Protein AF-W4IM35-F1 (afdb_monomer_lite)

Organism: NCBI:txid1036726

Secondary structure (DSSP, 8-state):
----HHHHHHHHGGGS-EEEEEE-SS-TT-EEEEESSHHHHHHHHHHHTT-EETTEE------S-SS-PPPGGGTTTT-TTEEE--TTTSHHHHHHHHHHHHHS-HHHH---S-S--------TT---TT--

InterPro domains:
  IPR012677 Nucleotide-binding alpha-beta plait domain superfamily [G3DSA:3.30.70.330] (2-88)
  IPR035979 RNA-binding domain superfamily [SSF54928] (7-81)

Foldseek 3Di:
DQDFPVVVCVLLPLLHAWFKKAQDPVHNVDIDTDHPDVNSLVSCQVQQDQPQDPNGGDHRDDDPDNDDDDPPVCVVPVPRGMDGDDCPPVVPVRVVSVVVVVVDPCVVPVDRPDPDDDDDPDDPPDDDPPPD

Sequence (132 aa):
MKIFVRKLFNLFSIYGFVTRIKILREKPDAALIQYSNYIFSSLAQEYLQRARISNQSIEVNFSKIHDIRVSQRQQNNESHNTKIFRKSVDSELYQLMEKKFKLVDFEKMNPSKTPVLICYNIPKEYTDVNKV

pLDDT: mean 77.12, std 15.04, range [43.66, 96.06]

Radius of gyration: 16.62 Å; chains: 1; bounding box: 34×34×54 Å

Structure (mmCIF, N/CA/C/O backbone):
data_AF-W4IM35-F1
#
_entry.id   AF-W4IM35-F1
#
loop_
_atom_site.group_PDB
_atom_site.id
_atom_site.type_symbol
_atom_site.label_atom_id
_atom_site.label_alt_id
_atom_site.label_comp_id
_atom_site.label_asym_id
_atom_site.label_entity_id
_atom_site.label_seq_id
_atom_site.pdbx_PDB_ins_code
_atom_site.Cartn_x
_atom_site.Cartn_y
_atom_site.Cartn_z
_atom_site.occupancy
_atom_site.B_iso_or_equiv
_atom_site.auth_seq_id
_atom_site.auth_comp_id
_atom_site.auth_asym_id
_atom_site.auth_atom_id
_atom_site.pdbx_PDB_model_num
ATOM 1 N N . MET A 1 1 ? -17.133 -2.585 1.587 1.00 63.34 1 MET A N 1
ATOM 2 C CA . MET A 1 1 ? -16.200 -3.601 1.044 1.00 63.34 1 MET A CA 1
ATOM 3 C C . MET A 1 1 ? -15.544 -4.350 2.200 1.00 63.34 1 MET A C 1
ATOM 5 O O . MET A 1 1 ? -15.132 -3.696 3.146 1.00 63.34 1 MET A O 1
ATOM 9 N N . LYS A 1 2 ? -15.423 -5.686 2.160 1.00 74.25 2 LYS A N 1
ATOM 10 C CA . LYS A 1 2 ? -14.666 -6.418 3.195 1.00 74.25 2 LYS A CA 1
ATOM 11 C C . LYS A 1 2 ? -13.165 -6.270 2.928 1.00 74.25 2 LYS A C 1
ATOM 13 O O . LYS A 1 2 ? -12.675 -6.765 1.907 1.00 74.25 2 LYS A O 1
ATOM 18 N N . ILE A 1 3 ? -12.459 -5.557 3.806 1.00 82.88 3 ILE A N 1
ATOM 19 C CA . ILE A 1 3 ? -11.011 -5.360 3.698 1.00 82.88 3 ILE A CA 1
ATOM 20 C C . ILE A 1 3 ? -10.267 -6.571 4.261 1.00 82.88 3 ILE A C 1
ATOM 22 O O . ILE A 1 3 ? -10.658 -7.161 5.265 1.00 82.88 3 ILE A O 1
ATOM 26 N N . PHE A 1 4 ? -9.189 -6.957 3.586 1.00 88.06 4 PHE A N 1
ATOM 27 C CA . PHE A 1 4 ? -8.310 -8.040 4.008 1.00 88.06 4 PHE A CA 1
ATOM 28 C C . PHE A 1 4 ? -6.869 -7.586 3.851 1.00 88.06 4 PHE A C 1
ATOM 30 O O . PHE A 1 4 ? -6.532 -6.946 2.854 1.00 88.06 4 PHE A O 1
ATOM 37 N N . VAL A 1 5 ? -6.007 -8.003 4.778 1.00 89.38 5 VAL A N 1
ATOM 38 C CA . VAL A 1 5 ? -4.573 -7.683 4.761 1.00 89.38 5 VAL A CA 1
ATOM 39 C C . VAL A 1 5 ? -3.932 -7.977 3.402 1.00 89.38 5 VAL A C 1
ATOM 41 O O . VAL A 1 5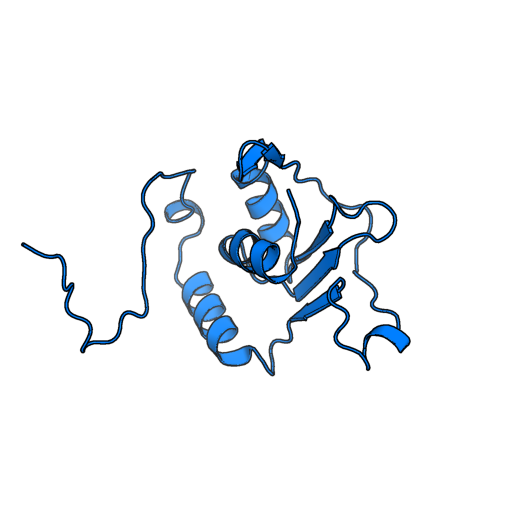 ? -3.202 -7.139 2.893 1.00 89.38 5 VAL A O 1
ATOM 44 N N . ARG A 1 6 ? -4.242 -9.120 2.772 1.00 86.81 6 ARG A N 1
ATOM 45 C CA . ARG A 1 6 ? -3.705 -9.478 1.444 1.00 86.81 6 ARG A CA 1
ATOM 46 C C . ARG A 1 6 ? -4.112 -8.497 0.340 1.00 86.81 6 ARG A C 1
ATOM 48 O O . ARG A 1 6 ? -3.280 -8.124 -0.473 1.00 86.81 6 ARG A O 1
ATOM 55 N N . LYS A 1 7 ? -5.375 -8.052 0.325 1.00 89.94 7 LYS A N 1
ATOM 56 C CA . LYS A 1 7 ? -5.860 -7.084 -0.676 1.00 89.94 7 LYS A CA 1
ATOM 57 C C . LYS A 1 7 ? -5.193 -5.722 -0.494 1.00 89.94 7 LYS A C 1
ATOM 59 O O . LYS A 1 7 ? -4.809 -5.100 -1.475 1.00 89.94 7 LYS A O 1
ATOM 64 N N . LEU A 1 8 ? -5.038 -5.292 0.759 1.00 92.62 8 LEU A N 1
ATOM 65 C CA . LEU A 1 8 ? -4.323 -4.063 1.094 1.00 92.62 8 LEU A CA 1
ATOM 66 C C . LEU A 1 8 ? -2.849 -4.166 0.698 1.00 92.62 8 LEU A C 1
ATOM 68 O O . LEU A 1 8 ? -2.335 -3.262 0.059 1.00 92.62 8 LEU A O 1
ATOM 72 N N . PHE A 1 9 ? -2.192 -5.284 1.005 1.00 91.50 9 PHE A N 1
ATOM 73 C CA . PHE A 1 9 ? -0.802 -5.504 0.623 1.00 91.50 9 PHE A CA 1
ATOM 74 C C . PHE A 1 9 ? -0.602 -5.371 -0.887 1.00 91.50 9 PHE A C 1
ATOM 76 O O . PHE A 1 9 ? 0.188 -4.536 -1.301 1.00 91.50 9 PHE A O 1
ATOM 83 N N . ASN A 1 10 ? -1.380 -6.101 -1.694 1.00 87.56 10 ASN A N 1
ATOM 84 C CA . ASN A 1 10 ? -1.259 -6.073 -3.155 1.00 87.56 10 ASN A CA 1
ATOM 85 C C . ASN A 1 10 ? -1.467 -4.674 -3.753 1.00 87.56 10 ASN A C 1
ATOM 87 O O . ASN A 1 10 ? -0.850 -4.340 -4.757 1.00 87.56 10 ASN A O 1
ATOM 91 N N . LEU A 1 11 ? -2.350 -3.870 -3.158 1.00 89.38 11 LEU A N 1
ATOM 92 C CA . LEU A 1 11 ? -2.618 -2.513 -3.621 1.00 89.38 11 LEU A CA 1
ATOM 93 C C . LEU A 1 11 ? -1.494 -1.544 -3.230 1.00 89.38 11 LEU A C 1
ATOM 95 O O . LEU A 1 11 ? -1.020 -0.771 -4.055 1.00 89.38 11 LEU A O 1
ATOM 99 N N . PHE A 1 12 ? -1.078 -1.571 -1.963 1.00 91.94 12 PHE A N 1
ATOM 100 C CA . PHE A 1 12 ? -0.143 -0.592 -1.409 1.00 91.94 12 PHE A CA 1
ATOM 101 C C . PHE A 1 12 ? 1.327 -0.929 -1.715 1.00 91.94 12 PHE A C 1
ATOM 103 O O . PHE A 1 12 ? 2.153 -0.017 -1.763 1.00 91.94 12 PHE A O 1
ATOM 110 N N . SER A 1 13 ? 1.675 -2.196 -1.971 1.00 88.88 13 SER A N 1
ATOM 111 C CA . SER A 1 13 ? 3.058 -2.608 -2.266 1.00 88.88 13 SER A CA 1
ATOM 112 C C . SER A 1 13 ? 3.596 -2.062 -3.590 1.00 88.88 13 SER A C 1
ATOM 114 O O . SER A 1 13 ? 4.807 -2.011 -3.777 1.00 88.88 13 SER A O 1
ATOM 116 N N . ILE A 1 14 ? 2.714 -1.638 -4.501 1.00 84.00 14 ILE A N 1
ATOM 117 C CA . ILE A 1 14 ? 3.086 -1.025 -5.787 1.00 84.00 14 ILE A CA 1
ATOM 118 C C . ILE A 1 14 ? 3.834 0.295 -5.560 1.00 84.00 14 ILE A C 1
ATOM 120 O O . ILE A 1 14 ? 4.788 0.599 -6.268 1.00 84.00 14 ILE A O 1
ATOM 124 N N . TYR A 1 15 ? 3.441 1.045 -4.530 1.00 86.00 15 TYR A N 1
ATOM 125 C CA . TYR A 1 15 ? 3.996 2.365 -4.221 1.00 86.00 15 TYR A CA 1
ATOM 126 C C . TYR A 1 15 ? 5.221 2.306 -3.306 1.00 86.00 15 TYR A C 1
ATOM 128 O O . TYR A 1 15 ? 5.825 3.337 -3.018 1.00 86.00 15 TYR A O 1
ATOM 136 N N . GLY A 1 16 ? 5.590 1.114 -2.827 1.00 83.38 16 GLY A N 1
ATOM 137 C CA . GLY A 1 16 ? 6.795 0.925 -2.036 1.00 83.38 16 GLY A CA 1
ATOM 138 C C . GLY A 1 16 ? 6.734 -0.235 -1.055 1.00 83.38 16 GLY A C 1
ATOM 139 O O . GLY A 1 16 ? 5.779 -1.008 -0.977 1.00 83.38 16 GLY A O 1
ATOM 140 N N . PHE A 1 17 ? 7.790 -0.349 -0.256 1.00 84.94 17 PHE A N 1
ATOM 141 C CA . PHE A 1 17 ? 7.943 -1.442 0.696 1.00 84.94 17 PHE A CA 1
ATOM 142 C C . PHE A 1 17 ? 7.021 -1.253 1.909 1.00 84.94 17 PHE A C 1
ATOM 144 O O . PHE A 1 17 ? 7.292 -0.437 2.794 1.00 84.94 17 PHE A O 1
ATOM 151 N N . VAL A 1 18 ? 5.941 -2.035 1.969 1.00 90.38 18 VAL A N 1
ATOM 152 C CA . VAL A 1 18 ? 5.047 -2.114 3.133 1.00 90.38 18 VAL A CA 1
ATOM 153 C C . VAL A 1 18 ? 5.683 -3.007 4.197 1.00 90.38 18 VAL A C 1
ATOM 155 O O . VAL A 1 18 ? 5.996 -4.161 3.924 1.00 90.38 18 VAL A O 1
ATOM 158 N N . THR A 1 19 ? 5.860 -2.488 5.412 1.00 89.81 19 THR A N 1
ATOM 159 C CA . THR A 1 19 ? 6.414 -3.220 6.565 1.00 89.81 19 THR A CA 1
ATOM 160 C C . THR A 1 19 ? 5.322 -3.806 7.455 1.00 89.81 19 THR A C 1
ATOM 162 O O . THR A 1 19 ? 5.497 -4.886 8.019 1.00 89.81 19 THR A O 1
ATOM 165 N N . ARG A 1 20 ? 4.194 -3.104 7.632 1.00 91.88 20 ARG A N 1
ATOM 166 C CA . ARG A 1 20 ? 3.099 -3.530 8.518 1.00 91.88 20 ARG A CA 1
ATOM 167 C C . ARG A 1 20 ? 1.749 -3.076 7.986 1.00 91.88 20 ARG A C 1
ATOM 169 O O . ARG A 1 20 ? 1.617 -1.974 7.460 1.00 91.88 20 ARG A O 1
ATOM 176 N N . ILE A 1 21 ? 0.739 -3.913 8.188 1.00 93.44 21 ILE A N 1
ATOM 177 C CA . ILE A 1 21 ? -0.667 -3.585 7.935 1.00 93.44 21 ILE A CA 1
ATOM 178 C C . ILE A 1 21 ? -1.466 -3.912 9.188 1.00 93.44 21 ILE A C 1
ATOM 180 O O . ILE A 1 21 ? -1.305 -4.997 9.748 1.00 93.44 21 ILE A O 1
ATOM 184 N N . LYS A 1 22 ? -2.343 -2.996 9.605 1.00 92.19 22 LYS A N 1
ATOM 185 C CA . LYS A 1 22 ? -3.254 -3.190 10.737 1.00 92.19 22 LYS A CA 1
ATOM 186 C C . LYS A 1 22 ? -4.654 -2.692 10.414 1.00 92.19 22 LYS A C 1
ATOM 188 O O . LYS A 1 22 ? -4.870 -1.492 10.310 1.00 92.19 22 LYS A O 1
ATOM 193 N N . ILE A 1 23 ? -5.605 -3.609 10.323 1.00 92.62 23 ILE A N 1
ATOM 194 C CA . ILE A 1 23 ? -7.037 -3.311 10.275 1.00 92.62 23 ILE A CA 1
ATOM 195 C C . ILE A 1 23 ? -7.490 -2.889 11.677 1.00 92.62 23 ILE A C 1
ATOM 197 O O . ILE A 1 23 ? -7.172 -3.552 12.672 1.00 92.62 23 ILE A O 1
ATOM 201 N N . LEU A 1 24 ? -8.196 -1.762 11.771 1.00 89.62 24 LEU A N 1
ATOM 202 C CA . LEU A 1 24 ? -8.656 -1.225 13.048 1.00 89.62 24 LEU A CA 1
ATOM 203 C C . LEU A 1 24 ? -9.853 -2.039 13.555 1.00 89.62 24 LEU A C 1
ATOM 205 O O . LEU A 1 24 ? -10.791 -2.300 12.815 1.00 89.62 24 LEU A O 1
ATOM 209 N N . ARG A 1 25 ? -9.830 -2.444 14.830 1.00 84.88 25 ARG A N 1
ATOM 210 C CA . ARG A 1 25 ? -10.916 -3.250 15.422 1.00 84.88 25 ARG A CA 1
ATOM 211 C C . ARG A 1 25 ? -12.208 -2.451 15.574 1.00 84.88 25 ARG A C 1
ATOM 213 O O . ARG A 1 25 ? -13.253 -2.927 15.157 1.00 84.88 25 ARG A O 1
ATOM 220 N N . GLU A 1 26 ? -12.096 -1.232 16.098 1.00 88.12 26 GLU A N 1
ATOM 221 C CA . GLU A 1 26 ? -13.230 -0.311 16.289 1.00 88.12 26 GLU A CA 1
ATOM 222 C C . GLU A 1 26 ? -13.795 0.216 14.963 1.00 88.12 26 GLU A C 1
ATOM 224 O O . GLU A 1 26 ? -14.931 0.672 14.899 1.00 88.12 26 GLU A O 1
ATOM 229 N N . LYS A 1 27 ? -12.986 0.174 13.897 1.00 89.38 27 LYS A N 1
ATOM 230 C CA . LYS A 1 27 ? -13.338 0.675 12.569 1.00 89.38 27 LYS A CA 1
ATOM 231 C C . LYS A 1 27 ? -12.852 -0.307 11.490 1.00 89.38 27 LYS A C 1
ATOM 233 O O . LYS A 1 27 ? -11.807 -0.074 10.882 1.00 89.38 27 LYS A O 1
ATOM 238 N N . PRO A 1 28 ? -13.553 -1.439 11.281 1.00 86.88 28 PRO A N 1
ATOM 239 C CA . PRO A 1 28 ? -13.082 -2.554 10.453 1.00 86.88 28 PRO A CA 1
ATOM 240 C C . PRO A 1 28 ? -13.071 -2.265 8.946 1.00 86.88 28 PRO A C 1
ATOM 242 O O . PRO A 1 28 ? -12.632 -3.108 8.173 1.00 86.88 28 PRO A O 1
ATOM 245 N N . ASP A 1 29 ? -13.552 -1.100 8.520 1.00 89.69 29 ASP A N 1
ATOM 246 C CA . ASP A 1 29 ? -13.424 -0.524 7.179 1.00 89.69 29 ASP A CA 1
ATOM 247 C C . ASP A 1 29 ? -12.168 0.356 7.018 1.00 89.69 29 ASP A C 1
ATOM 249 O O . ASP A 1 29 ? -11.855 0.776 5.906 1.00 89.69 29 ASP A O 1
ATOM 253 N N . ALA A 1 30 ? -11.412 0.595 8.095 1.00 92.12 30 ALA A N 1
ATOM 254 C CA . ALA A 1 30 ? -10.175 1.365 8.094 1.00 92.12 30 ALA A CA 1
ATOM 255 C C . ALA A 1 30 ? -8.950 0.507 8.447 1.00 92.12 30 ALA A C 1
ATOM 257 O O . ALA A 1 30 ? -9.006 -0.450 9.226 1.00 92.12 30 ALA A O 1
ATOM 258 N N . ALA A 1 31 ? -7.799 0.889 7.894 1.00 94.94 31 ALA A N 1
ATOM 259 C CA . ALA A 1 31 ? -6.526 0.242 8.168 1.00 94.94 31 ALA A CA 1
ATOM 260 C C . ALA A 1 31 ? -5.374 1.250 8.228 1.00 94.94 31 ALA A C 1
ATOM 262 O O . ALA A 1 31 ? -5.403 2.296 7.586 1.00 94.94 31 ALA A O 1
ATOM 263 N N . LEU A 1 32 ? -4.342 0.896 8.988 1.00 95.69 32 LEU A N 1
ATOM 264 C CA . LEU A 1 32 ? -3.041 1.549 8.992 1.00 95.69 32 LEU A CA 1
ATOM 265 C C . LEU A 1 32 ? -2.085 0.752 8.105 1.00 95.69 32 LEU A C 1
ATOM 267 O O . LEU A 1 32 ? -1.976 -0.469 8.251 1.00 95.69 32 LEU A O 1
ATOM 271 N N . ILE A 1 33 ? -1.375 1.458 7.229 1.00 95.88 33 ILE A N 1
ATOM 272 C CA . ILE A 1 33 ? -0.310 0.927 6.378 1.00 95.88 33 ILE A CA 1
ATOM 273 C C . ILE A 1 33 ? 0.983 1.627 6.790 1.00 95.88 33 ILE A C 1
ATOM 275 O O . ILE A 1 33 ? 1.049 2.853 6.778 1.00 95.88 33 ILE A O 1
ATOM 279 N N . GLN A 1 34 ? 1.997 0.860 7.178 1.00 95.19 34 GLN A N 1
ATOM 280 C CA . GLN A 1 34 ? 3.320 1.387 7.494 1.00 95.19 34 GLN A CA 1
ATOM 281 C C . GLN A 1 34 ? 4.282 0.994 6.381 1.00 95.19 34 GLN A C 1
ATOM 283 O O . GLN A 1 34 ? 4.487 -0.194 6.125 1.00 95.19 34 GLN A O 1
ATOM 288 N N . TYR A 1 35 ? 4.888 1.989 5.744 1.00 93.12 35 TYR A N 1
ATOM 289 C CA . TYR A 1 35 ? 5.987 1.803 4.801 1.00 93.12 35 TYR A CA 1
ATOM 290 C C . TYR A 1 35 ? 7.340 1.777 5.520 1.00 93.12 35 TYR A C 1
ATOM 292 O O . TYR A 1 35 ? 7.436 2.138 6.692 1.00 93.12 35 TYR A O 1
ATOM 300 N N . SER A 1 36 ? 8.395 1.335 4.836 1.00 88.69 36 SER A N 1
ATOM 301 C CA . SER A 1 36 ? 9.772 1.466 5.338 1.00 88.69 36 SER A CA 1
ATOM 302 C C . SER A 1 36 ? 10.332 2.886 5.213 1.00 88.69 36 SER A C 1
ATOM 304 O O . SER A 1 36 ? 11.291 3.214 5.905 1.00 88.69 36 SER A O 1
ATOM 306 N N . ASN A 1 37 ? 9.756 3.719 4.340 1.00 84.94 37 ASN A N 1
ATOM 307 C CA . ASN A 1 37 ? 10.171 5.097 4.085 1.00 84.94 37 ASN A CA 1
ATOM 308 C C . ASN A 1 37 ? 8.930 5.975 3.845 1.00 84.94 37 ASN A C 1
ATOM 310 O O . ASN A 1 37 ? 7.972 5.532 3.212 1.00 84.94 37 ASN A O 1
ATOM 314 N N . TYR A 1 38 ? 8.951 7.214 4.340 1.00 87.62 38 TYR A N 1
ATOM 315 C CA . TYR A 1 38 ? 7.858 8.175 4.196 1.00 87.62 38 TYR A CA 1
ATOM 316 C C . TYR A 1 38 ? 7.580 8.557 2.735 1.00 87.62 38 TYR A C 1
ATOM 318 O O . TYR A 1 38 ? 6.428 8.816 2.403 1.00 87.62 38 TYR A O 1
ATOM 326 N N . ILE A 1 39 ? 8.594 8.534 1.859 1.00 85.94 39 ILE A N 1
ATOM 327 C CA . ILE A 1 39 ? 8.430 8.849 0.429 1.00 85.94 39 ILE A CA 1
ATOM 328 C C . ILE A 1 39 ? 7.376 7.928 -0.206 1.00 85.94 39 ILE A C 1
ATOM 330 O O . ILE A 1 39 ? 6.500 8.392 -0.930 1.00 85.94 39 ILE A O 1
ATOM 334 N N . PHE A 1 40 ? 7.384 6.636 0.140 1.00 89.62 40 PHE A N 1
ATOM 335 C CA . PHE A 1 40 ? 6.385 5.673 -0.336 1.00 89.62 40 PHE A CA 1
ATOM 336 C C . PHE A 1 40 ? 4.972 5.986 0.164 1.00 89.62 40 PHE A C 1
ATOM 338 O O . PHE A 1 40 ? 4.005 5.791 -0.568 1.00 89.62 40 PHE A O 1
ATOM 345 N N . SER A 1 41 ? 4.839 6.510 1.387 1.00 90.94 41 SER A N 1
ATOM 346 C CA . SER A 1 41 ? 3.550 6.965 1.916 1.00 90.94 41 SER A CA 1
ATOM 347 C C . SER A 1 41 ? 3.006 8.152 1.121 1.00 90.94 41 SER A C 1
ATOM 349 O O . SER A 1 41 ? 1.808 8.192 0.849 1.00 90.94 41 SER A O 1
ATOM 351 N N . SER A 1 42 ? 3.871 9.100 0.740 1.00 89.56 42 SER A N 1
ATOM 352 C CA . SER A 1 42 ? 3.488 10.251 -0.085 1.00 89.56 42 SER A CA 1
ATOM 353 C C . SER A 1 42 ? 3.025 9.817 -1.472 1.00 89.56 42 SER A C 1
ATOM 355 O O . SER A 1 42 ? 1.947 10.219 -1.897 1.00 89.56 42 SER A O 1
ATOM 357 N N . LEU A 1 43 ? 3.771 8.919 -2.126 1.00 88.19 43 LEU A N 1
ATOM 358 C CA . LEU A 1 43 ? 3.379 8.347 -3.418 1.00 88.19 43 LEU A CA 1
ATOM 359 C C . LEU A 1 43 ? 2.038 7.612 -3.317 1.00 88.19 43 LEU A C 1
ATOM 361 O O . LEU A 1 43 ? 1.121 7.854 -4.098 1.00 88.19 43 LEU A O 1
ATOM 365 N N . ALA A 1 44 ? 1.887 6.736 -2.322 1.00 91.75 44 ALA A N 1
ATOM 366 C CA . ALA A 1 44 ? 0.643 6.004 -2.127 1.00 91.75 44 ALA A CA 1
ATOM 367 C C . ALA A 1 44 ? -0.545 6.957 -1.950 1.00 91.75 44 ALA A C 1
ATOM 369 O O . ALA A 1 44 ? -1.598 6.724 -2.537 1.00 91.75 44 ALA A O 1
ATOM 370 N N . GLN A 1 45 ? -0.385 8.042 -1.187 1.00 93.75 45 GLN A N 1
ATOM 371 C CA . GLN A 1 45 ? -1.426 9.054 -1.060 1.00 93.75 45 GLN A CA 1
ATOM 372 C C . GLN A 1 45 ? -1.733 9.719 -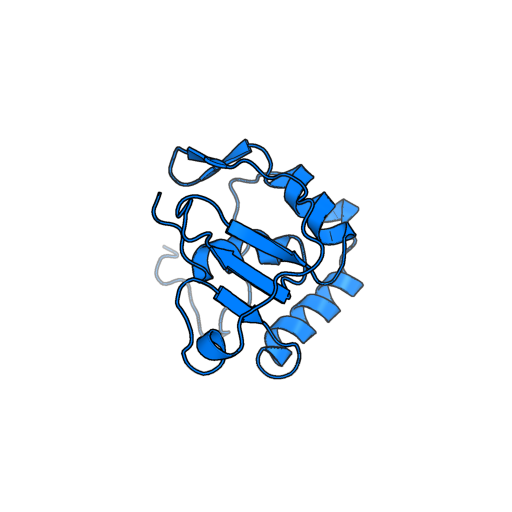2.404 1.00 93.75 45 GLN A C 1
ATOM 374 O O . GLN A 1 45 ? -2.892 9.736 -2.804 1.00 93.75 45 GLN A O 1
ATOM 379 N N . GLU A 1 46 ? -0.725 10.236 -3.102 1.00 89.00 46 GLU A N 1
ATOM 380 C CA . GLU A 1 46 ? -0.890 10.956 -4.368 1.00 89.00 46 GLU A CA 1
ATOM 381 C C . GLU A 1 46 ? -1.713 10.155 -5.391 1.00 89.00 46 GLU A C 1
ATOM 383 O O . GLU A 1 46 ? -2.675 10.667 -5.968 1.00 89.00 46 GLU A O 1
ATOM 388 N N . TYR A 1 47 ? -1.404 8.866 -5.554 1.00 87.12 47 TYR A N 1
ATOM 389 C CA . TYR A 1 47 ? -2.022 8.034 -6.587 1.00 87.12 47 TYR A CA 1
ATOM 390 C C . TYR A 1 47 ? -3.286 7.294 -6.130 1.00 87.12 47 TYR A C 1
ATOM 392 O O . TYR A 1 47 ? -4.197 7.076 -6.940 1.00 87.12 47 TYR A O 1
ATOM 400 N N . LEU A 1 48 ? -3.383 6.896 -4.856 1.00 90.69 48 LEU A N 1
ATOM 401 C CA . LEU A 1 48 ? -4.545 6.157 -4.346 1.00 90.69 48 LEU A CA 1
ATOM 402 C C . LEU A 1 48 ? -5.620 7.045 -3.731 1.00 90.69 48 LEU A C 1
ATOM 404 O O . LEU A 1 48 ? -6.739 6.561 -3.539 1.00 90.69 48 LEU A O 1
ATOM 408 N N . GLN A 1 49 ? -5.340 8.319 -3.447 1.00 92.25 49 GLN A N 1
ATOM 409 C CA . GLN A 1 49 ? -6.354 9.216 -2.908 1.00 92.25 49 GLN A CA 1
ATOM 410 C C . GLN A 1 49 ? -7.573 9.242 -3.837 1.00 92.25 49 GLN A C 1
ATOM 412 O O . GLN A 1 49 ? -7.479 9.474 -5.049 1.00 92.25 49 GLN A O 1
ATOM 417 N N . ARG A 1 50 ? -8.741 8.931 -3.260 1.00 88.62 50 ARG A N 1
ATOM 418 C CA . ARG A 1 50 ? -10.033 8.833 -3.957 1.00 88.62 50 ARG A CA 1
ATOM 419 C C . ARG A 1 50 ? -10.042 7.831 -5.121 1.00 88.62 50 ARG A C 1
ATOM 421 O O . ARG A 1 50 ? -10.867 7.941 -6.027 1.00 88.62 50 ARG A O 1
ATOM 428 N N . ALA A 1 51 ? -9.145 6.843 -5.135 1.00 88.25 51 ALA A N 1
ATOM 429 C CA . ALA A 1 51 ? -9.218 5.742 -6.089 1.00 88.25 51 ALA A CA 1
ATOM 430 C C . ALA A 1 51 ? -10.510 4.941 -5.875 1.00 88.25 51 ALA A C 1
ATOM 432 O O . ALA A 1 51 ? -10.922 4.689 -4.741 1.00 88.25 51 ALA A O 1
ATOM 433 N N . ARG A 1 52 ? -11.166 4.551 -6.972 1.00 87.62 52 ARG A N 1
ATOM 434 C CA . ARG A 1 52 ? -12.422 3.801 -6.930 1.00 87.62 52 ARG A CA 1
ATOM 435 C C . ARG A 1 52 ? -12.113 2.307 -6.939 1.00 87.62 52 ARG A C 1
ATOM 437 O O . ARG A 1 52 ? -11.608 1.784 -7.925 1.00 87.62 52 ARG A O 1
ATOM 444 N N . ILE A 1 53 ? -12.422 1.622 -5.845 1.00 84.19 53 ILE A N 1
ATOM 445 C CA . ILE A 1 53 ? -12.182 0.190 -5.650 1.00 84.19 53 ILE A CA 1
ATOM 446 C C . ILE A 1 53 ? -13.506 -0.457 -5.263 1.00 84.19 53 ILE A C 1
ATOM 448 O O . ILE A 1 53 ? -14.122 -0.068 -4.275 1.00 84.19 53 ILE A O 1
ATOM 452 N N . SER A 1 54 ? -13.962 -1.454 -6.030 1.00 81.50 54 SER A N 1
ATOM 453 C CA . SER A 1 54 ? -15.252 -2.129 -5.784 1.00 81.50 54 SER A CA 1
ATOM 454 C C . SER A 1 54 ? -16.417 -1.139 -5.589 1.00 81.50 54 SER A C 1
ATOM 456 O O . SER A 1 54 ? -17.205 -1.271 -4.655 1.00 81.50 54 SER A O 1
ATOM 458 N N . ASN A 1 55 ? -16.484 -0.110 -6.443 1.00 84.06 55 ASN A N 1
ATOM 459 C CA . ASN A 1 55 ? -17.461 0.987 -6.396 1.00 84.06 55 ASN A CA 1
ATOM 460 C C . ASN A 1 55 ? -17.406 1.913 -5.167 1.00 84.06 55 ASN A C 1
ATOM 462 O O . ASN A 1 55 ? -18.272 2.773 -5.037 1.00 84.06 55 ASN A O 1
ATOM 466 N N . GLN A 1 56 ? -16.384 1.807 -4.317 1.00 86.38 56 GLN A N 1
ATOM 467 C CA . GLN A 1 56 ? -16.147 2.722 -3.198 1.00 86.38 56 GLN A CA 1
ATOM 468 C C . GLN A 1 56 ? -14.891 3.556 -3.456 1.00 86.38 56 GLN A C 1
ATOM 470 O O . GLN A 1 56 ? -13.880 3.031 -3.919 1.00 86.38 56 GLN A O 1
ATOM 475 N N . SER A 1 57 ? -14.941 4.856 -3.171 1.00 90.69 57 SER A N 1
ATOM 476 C CA . SER A 1 57 ? -13.739 5.690 -3.138 1.00 90.69 57 SER A CA 1
ATOM 477 C C . SER A 1 57 ? -12.997 5.448 -1.831 1.00 90.69 57 SE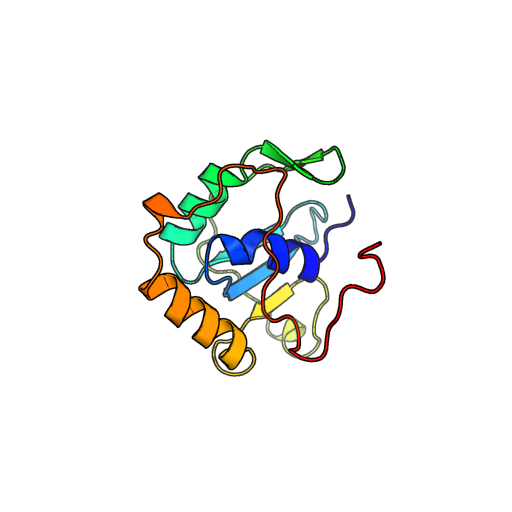R A C 1
ATOM 479 O O . SER A 1 57 ? -13.593 5.573 -0.761 1.00 90.69 57 SER A O 1
ATOM 481 N N . ILE A 1 58 ? -11.712 5.122 -1.906 1.00 91.88 58 ILE A N 1
ATOM 482 C CA . ILE A 1 58 ? -10.870 5.043 -0.712 1.00 91.88 58 ILE A CA 1
ATOM 483 C C . ILE A 1 58 ? -10.296 6.416 -0.359 1.00 91.88 58 ILE A C 1
ATOM 485 O O . ILE A 1 58 ? -9.967 7.211 -1.240 1.00 91.88 58 ILE A O 1
ATOM 489 N N . GLU A 1 59 ? -10.154 6.680 0.935 1.00 95.00 59 GLU A N 1
ATOM 490 C CA . GLU A 1 59 ? -9.441 7.848 1.449 1.00 95.00 59 GLU A CA 1
ATOM 491 C C . GLU A 1 59 ? -8.093 7.422 2.019 1.00 95.00 59 GLU A C 1
ATOM 493 O O . GLU A 1 59 ? -8.005 6.485 2.816 1.00 95.00 59 GLU A O 1
ATOM 498 N N . VAL A 1 60 ? -7.043 8.126 1.612 1.00 95.50 60 VAL A N 1
ATOM 499 C CA . VAL A 1 60 ? -5.668 7.896 2.039 1.00 95.50 60 VAL A CA 1
ATOM 500 C C . VAL A 1 60 ? -5.156 9.175 2.689 1.00 95.50 60 VAL A C 1
ATOM 502 O O . VAL A 1 60 ? -5.000 10.214 2.051 1.00 95.50 60 VAL A O 1
ATOM 505 N N . ASN A 1 61 ? -4.906 9.098 3.992 1.00 96.00 61 ASN A N 1
ATOM 506 C CA . ASN A 1 61 ? -4.472 10.224 4.810 1.00 96.00 61 ASN A CA 1
ATOM 507 C C . ASN A 1 61 ? -3.233 9.834 5.616 1.00 96.00 61 ASN A C 1
ATOM 509 O O . ASN A 1 61 ? -3.088 8.680 6.029 1.00 96.00 61 ASN A O 1
ATOM 513 N N . PHE A 1 62 ? -2.365 10.806 5.893 1.00 96.06 62 PHE A N 1
ATOM 514 C CA . PHE A 1 62 ? -1.249 10.591 6.806 1.00 96.06 62 PHE A CA 1
ATOM 515 C C . PHE A 1 62 ? -1.747 10.410 8.240 1.00 96.06 62 PHE A C 1
ATOM 517 O O . PHE A 1 62 ? -2.578 11.168 8.742 1.00 96.06 62 PHE A O 1
ATOM 524 N N . SER A 1 63 ? -1.225 9.385 8.907 1.00 93.75 63 SER A N 1
ATOM 525 C CA . SER A 1 63 ? -1.561 9.092 10.296 1.00 93.75 63 SER A CA 1
ATOM 526 C C . SER A 1 63 ? -0.673 9.879 11.256 1.00 93.75 63 SER A C 1
ATOM 528 O O . SER A 1 63 ? 0.518 10.057 11.014 1.00 93.75 63 SER A O 1
ATOM 530 N N . LYS A 1 64 ? -1.229 10.259 12.412 1.00 92.25 64 LYS A N 1
ATOM 531 C CA . LYS A 1 64 ? -0.450 10.758 13.559 1.00 92.25 64 LYS A CA 1
ATOM 532 C C . LYS A 1 64 ? 0.360 9.647 14.249 1.00 92.25 64 LYS A C 1
ATOM 534 O O . LYS A 1 64 ? 1.223 9.929 15.069 1.00 92.25 64 LYS A O 1
ATOM 539 N N . ILE A 1 65 ? 0.071 8.378 13.948 1.00 89.50 65 ILE A N 1
ATOM 540 C CA . ILE A 1 65 ? 0.760 7.211 14.509 1.00 89.50 65 ILE A CA 1
ATOM 541 C C . ILE A 1 65 ? 2.019 6.933 13.683 1.00 89.50 65 ILE A C 1
ATOM 543 O O . ILE A 1 65 ? 1.912 6.586 12.510 1.00 89.50 65 ILE A O 1
ATOM 547 N N . HIS A 1 66 ? 3.198 7.035 14.299 1.00 85.69 66 HIS A N 1
ATOM 548 C CA . HIS A 1 66 ? 4.480 6.810 13.614 1.00 85.69 66 HIS A CA 1
ATOM 549 C C . HIS A 1 66 ? 4.896 5.334 13.518 1.00 85.69 66 HIS A C 1
ATOM 551 O O . HIS A 1 66 ? 5.593 4.965 12.579 1.00 85.69 66 HIS A O 1
ATOM 557 N N . ASP A 1 67 ? 4.456 4.478 14.449 1.00 89.50 67 ASP A N 1
ATOM 558 C CA . ASP A 1 67 ? 4.746 3.037 14.415 1.00 89.50 67 ASP A CA 1
ATOM 559 C C . ASP A 1 67 ? 3.513 2.199 14.770 1.00 89.50 67 ASP A C 1
ATOM 561 O O . ASP A 1 67 ? 2.856 2.403 15.799 1.00 89.50 67 ASP A O 1
ATOM 565 N N . ILE A 1 68 ? 3.204 1.216 13.923 1.00 90.38 68 ILE A N 1
ATOM 566 C CA . ILE A 1 68 ? 2.144 0.242 14.167 1.00 90.38 68 ILE A CA 1
ATOM 567 C C . ILE A 1 68 ? 2.657 -0.782 15.177 1.00 90.38 68 ILE A C 1
ATOM 569 O O . ILE A 1 68 ? 3.263 -1.796 14.822 1.00 90.38 68 ILE A O 1
ATOM 573 N N . ARG A 1 69 ? 2.344 -0.558 16.454 1.00 84.12 69 ARG A N 1
ATOM 574 C CA . ARG A 1 69 ? 2.639 -1.518 17.523 1.00 84.12 69 ARG A CA 1
ATOM 575 C C . ARG A 1 69 ? 1.734 -2.749 17.427 1.00 84.12 69 ARG A C 1
ATOM 577 O O . ARG A 1 69 ? 0.500 -2.640 17.398 1.00 84.12 69 ARG A O 1
ATOM 584 N N . VAL A 1 70 ? 2.364 -3.923 17.421 1.00 69.12 70 VAL A N 1
ATOM 585 C CA . VAL A 1 70 ? 1.708 -5.230 17.561 1.00 69.12 70 VAL A CA 1
ATOM 586 C C . VAL A 1 70 ? 1.846 -5.652 19.017 1.00 69.12 70 VAL A C 1
ATOM 588 O O . VAL A 1 70 ? 2.960 -5.716 19.532 1.00 69.12 70 VAL A O 1
ATOM 591 N N . SER A 1 71 ? 0.731 -5.893 19.705 1.00 65.69 71 SER A N 1
ATOM 592 C CA . SER A 1 71 ? 0.784 -6.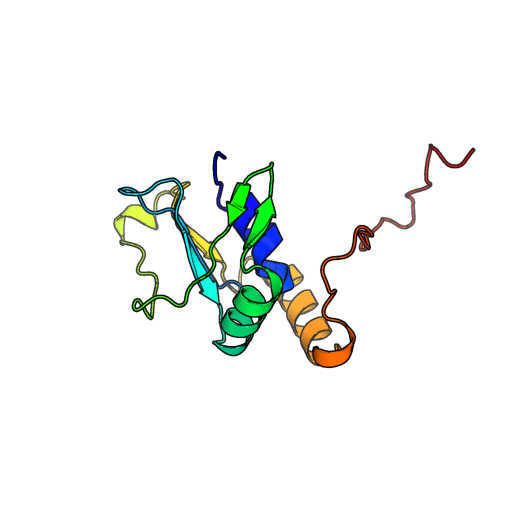386 21.082 1.00 65.69 71 SER A CA 1
ATOM 593 C C . SER A 1 71 ? 1.395 -7.791 21.106 1.00 65.69 71 SER A C 1
ATOM 595 O O . SER A 1 71 ? 1.136 -8.592 20.212 1.00 65.69 71 SER A O 1
ATOM 597 N N . GLN A 1 72 ? 2.194 -8.112 22.129 1.00 56.88 72 GLN A N 1
ATOM 598 C CA . GLN A 1 72 ? 2.907 -9.399 22.229 1.00 56.88 72 GLN A CA 1
ATOM 599 C C . GLN A 1 72 ? 1.967 -10.616 22.107 1.00 56.88 72 GLN A C 1
ATOM 601 O O . GLN A 1 72 ? 2.309 -11.599 21.460 1.00 56.88 72 GLN A O 1
ATOM 606 N N . ARG A 1 73 ? 0.723 -10.515 22.602 1.00 54.22 73 ARG A N 1
ATOM 607 C CA . ARG A 1 73 ? -0.313 -11.560 22.451 1.00 54.22 73 ARG A CA 1
ATOM 608 C C . ARG A 1 73 ? -0.740 -11.828 20.995 1.00 54.22 73 ARG A C 1
ATOM 610 O O . ARG A 1 73 ? -1.228 -12.912 20.703 1.00 54.22 73 ARG A O 1
ATOM 617 N N . GLN A 1 74 ? -0.578 -10.858 20.091 1.00 55.12 74 GLN A N 1
ATOM 618 C CA . GLN A 1 74 ? -0.881 -10.992 18.657 1.00 55.12 74 GLN A CA 1
ATOM 619 C C . GLN A 1 74 ? 0.310 -11.499 17.832 1.00 55.12 74 GLN A C 1
ATOM 621 O O . GLN A 1 74 ? 0.142 -11.753 16.647 1.00 55.12 74 GLN A O 1
ATOM 626 N N . GLN A 1 75 ? 1.510 -11.613 18.411 1.00 51.03 75 GLN A N 1
ATOM 627 C CA . GLN A 1 75 ? 2.671 -12.141 17.684 1.00 51.03 75 GLN A CA 1
ATOM 628 C C . GLN A 1 75 ? 2.660 -13.674 17.601 1.00 51.03 75 GLN A C 1
ATOM 630 O O . GLN A 1 75 ? 3.155 -14.214 16.619 1.00 51.03 75 GLN A O 1
ATOM 635 N N . ASN A 1 76 ? 2.052 -14.355 18.580 1.00 47.41 76 ASN A N 1
ATOM 636 C CA . ASN A 1 76 ? 1.986 -15.824 18.625 1.00 47.41 76 ASN A CA 1
ATOM 637 C C . ASN A 1 76 ? 0.813 -16.418 17.835 1.00 47.41 76 ASN A C 1
ATOM 639 O O . ASN A 1 76 ? 0.827 -17.598 17.513 1.00 47.41 76 ASN A O 1
ATOM 643 N N . ASN A 1 77 ? -0.190 -15.604 17.513 1.00 48.97 77 ASN A N 1
ATOM 644 C CA . ASN A 1 77 ? -1.311 -15.985 16.666 1.00 48.97 77 ASN A CA 1
ATOM 645 C C . ASN A 1 77 ? -1.301 -15.027 15.486 1.00 48.97 77 ASN A C 1
ATOM 647 O O . ASN A 1 77 ? -1.551 -13.843 15.719 1.00 48.97 77 ASN A O 1
ATOM 651 N N . GLU A 1 78 ? -1.017 -15.501 14.266 1.00 52.91 78 GLU A N 1
ATOM 652 C CA . GLU A 1 78 ? -1.161 -14.721 13.029 1.00 52.91 78 GLU A CA 1
ATOM 653 C C . GLU A 1 78 ? -2.573 -14.131 12.955 1.00 52.91 78 GLU A C 1
ATOM 655 O O . GLU A 1 78 ? -3.521 -14.712 12.432 1.00 52.91 78 GLU A O 1
ATOM 660 N N . SER A 1 79 ? -2.748 -12.966 13.565 1.00 57.25 79 SER A N 1
ATOM 661 C CA . SER A 1 79 ? -4.054 -12.368 13.716 1.00 57.25 79 SER A CA 1
ATOM 662 C C . SER A 1 79 ? -4.425 -11.820 12.349 1.00 57.25 79 SER A C 1
ATOM 664 O O . SER A 1 79 ? -3.712 -10.969 11.821 1.00 57.25 79 SER A O 1
ATOM 666 N N . HIS A 1 80 ? -5.561 -12.243 11.789 1.00 62.44 80 HIS A N 1
ATOM 667 C CA . HIS A 1 80 ? -6.037 -11.799 10.469 1.00 62.44 80 HIS A CA 1
ATOM 668 C C . HIS A 1 80 ? -6.072 -10.268 10.285 1.00 62.44 80 HIS A C 1
ATOM 670 O O . HIS A 1 80 ? -6.109 -9.786 9.154 1.00 62.44 80 HIS A O 1
ATOM 676 N N . ASN A 1 81 ? -6.044 -9.513 11.386 1.00 73.00 81 ASN A N 1
ATOM 677 C CA . ASN A 1 81 ? -6.154 -8.061 11.409 1.00 73.00 81 ASN A CA 1
ATOM 678 C C . ASN A 1 81 ? -4.803 -7.326 11.433 1.00 73.00 81 ASN A C 1
ATOM 680 O O . ASN A 1 81 ? -4.786 -6.152 11.085 1.00 73.00 81 ASN A O 1
ATOM 684 N N . THR A 1 82 ? -3.687 -7.963 11.808 1.00 78.69 82 THR A N 1
ATOM 685 C CA . THR A 1 82 ? -2.365 -7.311 11.833 1.00 78.69 82 THR A CA 1
ATOM 686 C C . THR A 1 82 ? -1.314 -8.231 11.229 1.00 78.69 82 THR A C 1
ATOM 688 O O . THR A 1 82 ? -1.088 -9.317 11.752 1.00 78.69 82 THR A O 1
ATOM 691 N N . LYS A 1 83 ? -0.618 -7.788 10.178 1.00 83.69 83 LYS A N 1
ATOM 692 C CA . LYS A 1 83 ? 0.496 -8.540 9.582 1.00 83.69 83 LYS A CA 1
ATOM 693 C C . LYS A 1 83 ? 1.758 -7.695 9.535 1.00 83.69 83 LYS A C 1
ATOM 695 O O . LYS A 1 83 ? 1.725 -6.540 9.110 1.00 83.69 83 LYS A O 1
ATOM 700 N N . ILE A 1 84 ? 2.853 -8.294 9.992 1.00 81.50 84 ILE A N 1
ATOM 701 C CA . ILE A 1 84 ? 4.207 -7.758 9.866 1.00 81.50 84 ILE A CA 1
ATOM 702 C C . ILE A 1 84 ? 4.848 -8.461 8.679 1.00 81.50 84 ILE A C 1
ATOM 704 O O . ILE A 1 84 ? 4.841 -9.687 8.617 1.00 81.50 84 ILE A O 1
ATOM 708 N N . PHE A 1 85 ? 5.422 -7.683 7.779 1.00 79.19 85 PHE A N 1
ATOM 709 C CA . PHE A 1 85 ? 6.180 -8.171 6.645 1.00 79.19 85 PHE A CA 1
ATOM 710 C C . PHE A 1 85 ? 7.659 -7.923 6.933 1.00 79.19 85 PHE A C 1
ATOM 712 O O . PHE A 1 85 ? 8.081 -6.786 7.170 1.00 79.19 85 PHE A O 1
ATOM 719 N N . ARG A 1 86 ? 8.438 -9.004 7.033 1.00 68.31 86 ARG A N 1
ATOM 720 C CA . ARG A 1 86 ? 9.845 -8.944 7.456 1.00 68.31 86 ARG A CA 1
ATOM 721 C C . ARG A 1 86 ? 10.753 -9.187 6.263 1.00 68.31 86 ARG A C 1
ATOM 723 O O . ARG A 1 86 ? 10.584 -10.161 5.537 1.00 68.31 86 ARG A O 1
ATOM 730 N N . LYS A 1 87 ? 11.797 -8.359 6.155 1.00 58.38 87 LYS A N 1
ATOM 731 C CA . LYS A 1 87 ? 12.807 -8.426 5.088 1.00 58.38 87 LYS A CA 1
ATOM 732 C C . LYS A 1 87 ? 13.518 -9.790 5.000 1.00 58.38 87 LYS A C 1
ATOM 734 O O . LYS A 1 87 ? 14.021 -10.114 3.939 1.00 58.38 87 LYS A O 1
ATOM 739 N N . SER A 1 88 ? 13.561 -10.586 6.076 1.00 55.97 88 SER A N 1
ATOM 740 C CA . SER A 1 88 ? 14.279 -11.871 6.119 1.00 55.97 88 SER A CA 1
ATOM 741 C C . SER A 1 88 ? 13.474 -13.098 5.670 1.00 55.97 88 SER A C 1
ATOM 743 O O . SER A 1 88 ? 14.088 -14.060 5.229 1.00 55.97 88 SER A O 1
ATOM 745 N N . VAL A 1 89 ? 12.137 -13.083 5.754 1.00 54.88 89 VAL A N 1
ATOM 746 C CA . VAL A 1 89 ? 11.278 -14.246 5.414 1.00 54.88 89 VAL A CA 1
ATOM 747 C C . VAL A 1 89 ? 10.566 -14.038 4.076 1.00 54.88 89 VAL A C 1
ATOM 749 O O . VAL A 1 89 ? 10.520 -14.942 3.255 1.00 54.88 89 VAL A O 1
ATOM 752 N N . ASP A 1 90 ? 10.130 -12.811 3.789 1.00 56.06 90 ASP A N 1
ATOM 753 C 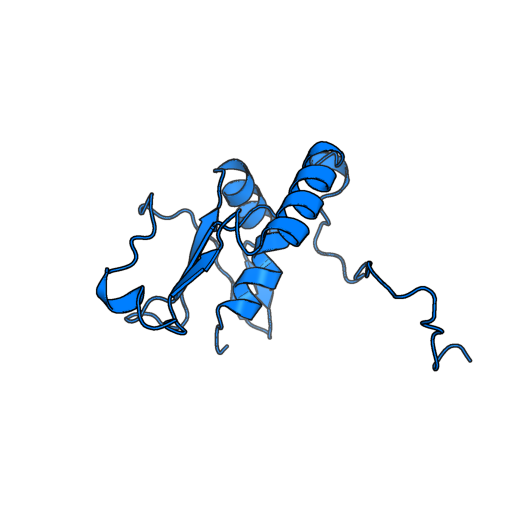CA . ASP A 1 90 ? 9.541 -12.408 2.499 1.00 56.06 90 ASP A CA 1
ATOM 754 C C . ASP A 1 90 ? 10.630 -11.925 1.499 1.00 56.06 90 ASP A C 1
ATOM 756 O O . ASP A 1 90 ? 10.391 -11.165 0.557 1.00 56.06 90 ASP A O 1
ATOM 760 N N . SER A 1 91 ? 11.871 -12.331 1.777 1.00 58.00 91 SER A N 1
ATOM 761 C CA . SER A 1 91 ? 13.133 -11.732 1.338 1.00 58.00 91 SER A CA 1
ATOM 762 C C . SER A 1 91 ? 13.307 -11.666 -0.174 1.00 58.00 91 SER A C 1
ATOM 764 O O . SER A 1 91 ? 13.812 -10.673 -0.681 1.00 58.00 91 SER A O 1
ATOM 766 N N . GLU A 1 92 ? 12.857 -12.675 -0.915 1.00 63.31 92 GLU A N 1
ATOM 767 C CA . GLU A 1 92 ? 13.102 -12.750 -2.357 1.00 63.31 92 GLU A CA 1
ATOM 768 C C . GLU A 1 92 ? 12.251 -11.749 -3.148 1.00 63.31 92 GLU A C 1
ATOM 770 O O . GLU A 1 92 ? 12.787 -10.965 -3.935 1.00 63.31 92 GLU A O 1
ATOM 775 N N . LEU A 1 93 ? 10.943 -11.685 -2.867 1.00 63.88 93 LEU A N 1
ATOM 776 C CA . LEU A 1 93 ? 10.050 -10.678 -3.447 1.00 63.88 93 LEU A CA 1
ATOM 777 C C . LEU A 1 93 ? 10.535 -9.272 -3.093 1.00 63.88 93 LEU A C 1
ATOM 779 O O . LEU A 1 93 ? 10.575 -8.385 -3.943 1.00 63.88 93 LEU A O 1
ATOM 783 N N . TYR A 1 94 ? 10.940 -9.072 -1.842 1.00 62.28 94 TYR A N 1
ATOM 784 C CA . TYR A 1 94 ? 11.400 -7.776 -1.378 1.00 62.28 94 TYR A CA 1
ATOM 785 C C . TYR A 1 94 ? 12.758 -7.362 -1.936 1.00 62.28 94 TYR A C 1
ATOM 787 O O . TYR A 1 94 ? 12.922 -6.194 -2.279 1.00 62.28 94 TYR A O 1
ATOM 795 N N . GLN A 1 95 ? 13.703 -8.287 -2.087 1.00 63.50 95 GLN A N 1
ATOM 796 C CA . GLN A 1 95 ? 14.967 -8.035 -2.776 1.00 63.50 95 GLN A CA 1
ATOM 797 C C . GLN A 1 95 ? 14.736 -7.732 -4.255 1.00 63.50 95 GLN A C 1
ATOM 799 O O . GLN A 1 95 ? 15.385 -6.842 -4.802 1.00 63.50 95 GLN A O 1
ATOM 804 N N . LEU A 1 96 ? 13.803 -8.434 -4.905 1.00 64.31 96 LEU A N 1
ATOM 805 C CA . LEU A 1 96 ? 13.438 -8.177 -6.295 1.00 64.31 96 LEU A CA 1
ATOM 806 C C . LEU A 1 96 ? 12.804 -6.791 -6.451 1.00 64.31 96 LEU A C 1
ATOM 808 O O . LEU A 1 96 ? 13.199 -6.038 -7.341 1.00 64.31 96 LEU A O 1
ATOM 812 N N . MET A 1 97 ? 11.863 -6.434 -5.573 1.00 63.56 97 MET A N 1
ATOM 813 C CA . MET A 1 97 ? 11.264 -5.102 -5.552 1.00 63.56 97 MET A CA 1
ATOM 814 C C . MET A 1 97 ? 12.310 -4.027 -5.255 1.00 63.56 97 MET A C 1
ATOM 816 O O . MET A 1 97 ? 12.352 -3.043 -5.970 1.00 63.56 97 MET A O 1
ATOM 820 N N . GLU A 1 98 ? 13.200 -4.212 -4.276 1.00 63.16 98 GLU A N 1
ATOM 821 C CA . GLU A 1 98 ? 14.257 -3.245 -3.939 1.00 63.16 98 GLU A CA 1
ATOM 822 C C . GLU A 1 98 ? 15.257 -3.049 -5.091 1.00 63.16 98 GLU A C 1
ATOM 824 O O . GLU A 1 98 ? 15.612 -1.914 -5.407 1.00 63.16 98 GLU A O 1
ATOM 829 N N . LYS A 1 99 ? 15.672 -4.129 -5.769 1.00 64.00 99 LYS A N 1
ATOM 830 C CA . LYS A 1 99 ? 16.510 -4.047 -6.977 1.00 64.00 99 LYS A CA 1
ATOM 831 C C . LYS A 1 99 ? 15.796 -3.302 -8.105 1.00 64.00 99 LYS A C 1
ATOM 833 O O . LYS A 1 99 ? 16.412 -2.455 -8.740 1.00 64.00 99 LYS A O 1
ATOM 838 N N . LYS A 1 100 ? 14.506 -3.576 -8.334 1.00 60.12 100 LYS A N 1
ATOM 839 C CA . LYS A 1 100 ? 13.705 -2.864 -9.342 1.00 60.12 100 LYS A CA 1
ATOM 840 C C . LYS A 1 100 ? 13.506 -1.397 -8.969 1.00 60.12 100 LYS A C 1
ATOM 842 O O . LYS A 1 100 ? 13.774 -0.542 -9.791 1.00 60.12 100 LYS A O 1
ATOM 847 N N . PHE A 1 101 ? 13.146 -1.088 -7.729 1.00 58.03 101 PHE A N 1
ATOM 848 C CA . PHE A 1 101 ? 12.982 0.277 -7.232 1.00 58.03 101 PHE A CA 1
ATOM 849 C C . PHE A 1 101 ? 14.271 1.110 -7.323 1.00 58.03 101 PHE A C 1
ATOM 851 O O . PHE A 1 101 ? 14.194 2.304 -7.561 1.00 58.03 101 PHE A O 1
ATOM 858 N N . LYS A 1 102 ? 15.461 0.505 -7.204 1.00 57.41 102 LYS A N 1
ATOM 859 C CA . LYS A 1 102 ? 16.737 1.206 -7.454 1.00 57.41 102 LYS A CA 1
ATOM 860 C C . LYS A 1 102 ? 17.022 1.485 -8.935 1.00 57.41 102 LYS A C 1
ATOM 862 O O . LYS A 1 102 ? 17.823 2.363 -9.230 1.00 57.41 102 LYS A O 1
ATOM 867 N N . LEU A 1 103 ? 16.423 0.716 -9.843 1.00 53.47 103 LEU A N 1
ATOM 868 C CA . LEU A 1 103 ? 16.610 0.825 -11.296 1.00 53.47 103 LEU A CA 1
ATOM 869 C C . LEU A 1 103 ? 15.482 1.605 -11.984 1.00 53.47 103 LEU A C 1
ATOM 871 O O . LEU A 1 103 ? 15.605 1.968 -13.151 1.00 53.47 103 LEU A O 1
ATOM 875 N N . VAL A 1 104 ? 14.369 1.814 -11.286 1.00 52.97 104 VAL A N 1
ATOM 876 C CA . VAL A 1 104 ? 13.173 2.465 -11.804 1.00 52.97 104 VAL A CA 1
ATOM 877 C C . VAL A 1 104 ? 13.232 3.942 -11.446 1.00 52.97 104 VAL A C 1
ATOM 879 O O . VAL A 1 104 ? 13.217 4.313 -10.276 1.00 52.97 104 VAL A O 1
ATOM 882 N N . ASP A 1 105 ? 13.266 4.782 -12.476 1.00 57.38 105 ASP A N 1
ATOM 883 C CA . ASP A 1 105 ? 12.959 6.199 -12.345 1.00 57.38 105 ASP A CA 1
ATOM 884 C C . ASP A 1 105 ? 11.474 6.333 -11.974 1.00 57.38 105 ASP A C 1
ATOM 886 O O . ASP A 1 105 ? 10.577 6.149 -12.804 1.00 57.38 105 ASP A O 1
ATOM 890 N N . PHE A 1 106 ? 11.218 6.554 -10.686 1.00 49.72 106 PHE A N 1
ATOM 891 C CA . PHE A 1 106 ? 9.872 6.621 -10.124 1.00 49.72 106 PHE A CA 1
ATOM 892 C C . PHE A 1 106 ? 9.038 7.757 -10.713 1.00 49.72 106 PHE A C 1
ATOM 894 O O . PHE A 1 106 ? 7.814 7.636 -10.754 1.00 49.72 106 PHE A O 1
ATOM 901 N N . GLU A 1 107 ? 9.667 8.825 -11.206 1.00 49.22 107 GLU A N 1
ATOM 902 C CA . GLU A 1 107 ? 8.947 9.898 -11.895 1.00 49.22 107 GLU A CA 1
ATOM 903 C C . GLU A 1 107 ? 8.432 9.435 -13.264 1.00 49.22 107 GLU A C 1
ATOM 905 O O . GLU A 1 107 ? 7.378 9.871 -13.720 1.00 49.22 107 GLU A O 1
ATOM 910 N N . LYS A 1 108 ? 9.137 8.495 -13.904 1.00 52.03 108 LYS A N 1
ATOM 911 C CA . LYS A 1 108 ? 8.887 8.072 -15.289 1.00 52.03 108 LYS A CA 1
ATOM 912 C C . LYS A 1 108 ? 8.002 6.832 -15.426 1.00 52.03 108 LYS A C 1
ATOM 914 O O . LYS A 1 108 ? 7.438 6.600 -16.492 1.00 52.03 108 LYS A O 1
ATOM 919 N N . MET A 1 109 ? 7.909 6.014 -14.377 1.00 51.62 109 MET A N 1
ATOM 920 C CA . MET A 1 109 ? 7.231 4.707 -14.402 1.00 51.62 109 MET A CA 1
ATOM 921 C C . MET A 1 109 ? 6.107 4.564 -13.379 1.00 51.62 109 MET A C 1
ATOM 923 O O . MET A 1 109 ? 5.523 3.485 -13.299 1.00 51.62 109 MET A O 1
ATOM 927 N N . ASN A 1 110 ? 5.773 5.606 -12.609 1.00 55.19 110 ASN A N 1
ATOM 928 C CA . ASN A 1 110 ? 4.581 5.558 -11.770 1.00 55.19 110 ASN A CA 1
ATOM 929 C C . ASN A 1 110 ? 3.347 5.524 -12.678 1.00 55.19 110 ASN A C 1
ATOM 931 O O . ASN A 1 110 ? 3.069 6.511 -13.365 1.00 55.19 110 ASN A O 1
ATOM 935 N N . PRO A 1 111 ? 2.604 4.402 -12.731 1.00 54.91 111 PRO A N 1
ATOM 936 C CA . PRO A 1 111 ? 1.419 4.348 -13.551 1.00 54.91 111 PRO A CA 1
ATOM 937 C C . PRO A 1 111 ? 0.415 5.316 -12.931 1.00 54.91 111 PRO A C 1
ATOM 939 O O . PRO A 1 111 ? -0.166 5.064 -11.872 1.00 54.91 111 PRO A O 1
ATOM 942 N N . SER A 1 112 ? 0.172 6.424 -13.629 1.00 56.84 112 SER A N 1
ATOM 943 C CA . SER A 1 112 ? -1.131 7.072 -13.567 1.00 56.84 112 SER A CA 1
ATOM 944 C C . SER A 1 112 ? -2.206 5.988 -13.693 1.00 56.84 112 SER A C 1
ATOM 946 O O . SER A 1 112 ? -1.972 4.941 -14.304 1.00 56.84 112 SER A O 1
ATOM 948 N N . LYS A 1 113 ? -3.368 6.189 -13.059 1.00 64.00 113 LYS A N 1
ATOM 949 C CA . LYS A 1 113 ? -4.465 5.208 -13.072 1.00 64.00 113 LYS A CA 1
ATOM 950 C C . LYS A 1 113 ? -4.728 4.774 -14.521 1.00 64.00 113 LYS A C 1
ATOM 952 O O . LYS A 1 113 ? -5.324 5.522 -15.287 1.00 64.00 113 LYS A O 1
ATOM 957 N N . THR A 1 114 ? -4.257 3.584 -14.883 1.00 66.69 114 THR A N 1
ATOM 958 C CA . THR A 1 114 ? -4.319 3.051 -16.244 1.00 66.69 114 THR A CA 1
ATOM 959 C C . THR A 1 114 ? -5.256 1.850 -16.256 1.00 66.69 114 THR A C 1
ATOM 961 O O . THR A 1 114 ? -5.235 1.050 -15.316 1.00 66.69 114 THR A O 1
ATOM 964 N N . PRO A 1 115 ? -6.096 1.695 -17.293 1.00 74.56 115 PRO A N 1
ATOM 965 C CA . PRO A 1 115 ? -6.908 0.494 -17.457 1.00 74.56 115 PRO A CA 1
ATOM 966 C C . PRO A 1 115 ? -6.067 -0.736 -17.842 1.00 74.56 115 PRO A C 1
ATOM 968 O O . PRO A 1 115 ? -6.597 -1.843 -17.886 1.00 74.56 115 PRO A O 1
ATOM 971 N N . VAL A 1 116 ? -4.774 -0.560 -18.137 1.00 74.69 116 VAL A N 1
ATOM 972 C CA . VAL A 1 116 ? -3.878 -1.623 -18.601 1.00 74.69 116 VAL A CA 1
ATOM 973 C C . VAL A 1 116 ? -3.091 -2.207 -17.430 1.00 74.69 116 VAL A C 1
ATOM 975 O O . VAL A 1 116 ? -2.355 -1.497 -16.748 1.00 74.69 116 VAL A O 1
ATOM 978 N N . LEU A 1 117 ? -3.198 -3.522 -17.225 1.00 75.00 117 LEU A N 1
ATOM 979 C CA . LEU A 1 117 ? -2.371 -4.254 -16.265 1.00 75.00 117 LEU A CA 1
ATOM 980 C C . LEU A 1 117 ? -1.175 -4.888 -16.976 1.00 75.00 117 LEU A C 1
ATOM 982 O O . LEU A 1 117 ? -1.335 -5.584 -17.975 1.00 75.00 117 LEU A O 1
ATOM 986 N N . ILE A 1 118 ? 0.023 -4.675 -16.431 1.00 75.31 118 ILE A N 1
ATOM 987 C CA . ILE A 1 118 ? 1.254 -5.309 -16.914 1.00 75.31 118 ILE A CA 1
ATOM 988 C C . ILE A 1 118 ? 1.580 -6.484 -15.991 1.00 75.31 118 ILE A C 1
ATOM 990 O O . ILE A 1 118 ? 1.932 -6.295 -14.826 1.00 75.31 118 ILE A O 1
ATOM 994 N N . CYS A 1 119 ? 1.472 -7.702 -16.515 1.00 76.50 119 CYS A N 1
ATOM 995 C CA . CYS A 1 119 ? 1.822 -8.925 -15.796 1.00 76.50 119 CYS A CA 1
ATOM 996 C C . CYS A 1 119 ? 3.269 -9.341 -16.103 1.00 76.50 119 CYS A C 1
ATOM 998 O O . CYS A 1 119 ? 3.722 -9.267 -17.241 1.00 76.50 119 CYS A O 1
ATOM 1000 N N . TYR A 1 120 ? 3.995 -9.800 -15.085 1.00 72.94 120 TYR A N 1
ATOM 1001 C CA . TYR A 1 120 ? 5.366 -10.309 -15.193 1.00 72.94 120 TYR A CA 1
ATOM 1002 C C . TYR A 1 120 ? 5.512 -11.612 -14.396 1.00 72.94 120 TYR A C 1
ATOM 1004 O O . TYR A 1 120 ? 4.601 -11.985 -13.661 1.00 72.94 120 TYR A O 1
ATOM 1012 N N . ASN A 1 121 ? 6.670 -12.277 -14.512 1.00 77.69 121 ASN A N 1
ATOM 1013 C CA . ASN A 1 121 ? 6.928 -13.599 -13.918 1.00 77.69 121 ASN A CA 1
ATOM 1014 C C . ASN A 1 121 ? 6.014 -14.703 -14.484 1.00 77.69 121 ASN A C 1
ATOM 1016 O O . ASN A 1 121 ? 5.538 -15.575 -13.763 1.00 77.69 121 ASN A O 1
ATOM 1020 N N . ILE A 1 122 ? 5.752 -14.626 -15.789 1.00 82.19 122 ILE A N 1
ATOM 1021 C CA . ILE A 1 122 ? 5.021 -15.649 -16.531 1.00 82.19 122 ILE A CA 1
ATOM 1022 C C . ILE A 1 122 ? 6.014 -16.786 -16.845 1.00 82.19 122 ILE A C 1
ATOM 1024 O O . ILE A 1 122 ? 7.086 -16.489 -17.385 1.00 82.19 122 ILE A O 1
ATOM 1028 N N . PRO A 1 123 ? 5.715 -18.053 -16.495 1.00 87.44 123 PRO A N 1
ATOM 1029 C CA . PRO A 1 123 ? 6.575 -19.193 -16.818 1.00 87.44 123 PRO A CA 1
ATOM 1030 C C . PRO A 1 123 ? 6.844 -19.292 -18.323 1.00 87.44 123 PRO A C 1
ATOM 1032 O O . PRO A 1 123 ? 5.976 -18.955 -19.128 1.00 87.44 123 PRO A O 1
ATOM 1035 N N . LYS A 1 124 ? 8.029 -19.767 -18.723 1.00 84.50 124 LYS A N 1
ATOM 1036 C CA . LYS A 1 124 ? 8.405 -19.855 -20.151 1.00 84.50 124 LYS A CA 1
ATOM 1037 C C . LYS A 1 124 ? 7.518 -20.837 -20.919 1.00 84.50 124 LYS A C 1
ATOM 1039 O O . LYS A 1 124 ? 7.306 -20.681 -22.113 1.00 84.50 124 LYS A O 1
ATOM 104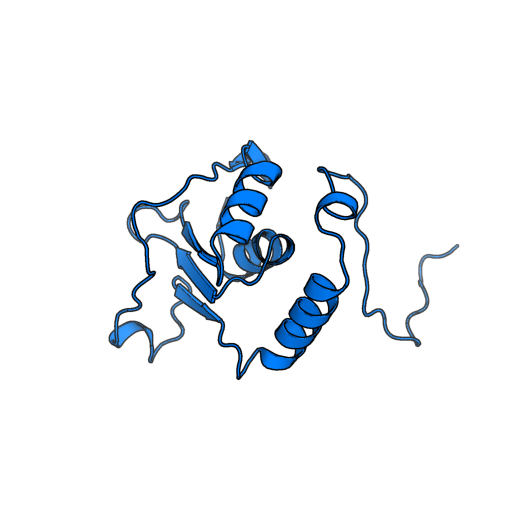4 N N . GLU A 1 125 ? 7.017 -21.835 -20.211 1.00 86.69 125 GLU A N 1
ATOM 1045 C CA . GLU A 1 125 ? 6.099 -22.868 -20.663 1.00 86.69 125 GLU A CA 1
ATOM 1046 C C . GLU A 1 125 ? 4.645 -22.384 -20.785 1.00 86.69 125 GLU A C 1
ATOM 1048 O O . GLU A 1 125 ? 3.812 -23.084 -21.358 1.00 86.69 125 GLU A O 1
ATOM 1053 N N . TYR A 1 126 ? 4.319 -21.188 -20.281 1.00 80.56 126 TYR A N 1
ATOM 1054 C CA . TYR A 1 126 ? 2.978 -20.636 -20.420 1.00 80.56 126 TYR A CA 1
ATOM 1055 C C . TYR A 1 126 ? 2.758 -20.146 -21.853 1.00 80.56 126 TYR A C 1
ATOM 1057 O O . TYR A 1 126 ? 3.328 -19.147 -22.296 1.00 80.56 126 TYR A O 1
ATOM 1065 N N . THR A 1 127 ? 1.880 -20.839 -22.566 1.00 76.44 127 THR A N 1
ATOM 1066 C CA . THR A 1 127 ? 1.308 -20.389 -23.833 1.00 76.44 127 THR A CA 1
ATOM 1067 C C . THR A 1 127 ? -0.128 -19.960 -23.583 1.00 76.44 127 THR A C 1
ATOM 1069 O O . THR A 1 127 ? -0.869 -20.598 -22.837 1.00 76.44 127 THR A O 1
ATOM 1072 N N . ASP A 1 128 ? -0.506 -18.823 -24.158 1.00 72.00 128 ASP A N 1
ATOM 1073 C CA . ASP A 1 128 ? -1.848 -18.281 -24.006 1.00 72.00 128 ASP A CA 1
ATOM 1074 C C . ASP A 1 128 ? -2.845 -19.195 -24.729 1.00 72.00 128 ASP A C 1
ATOM 1076 O O . ASP A 1 128 ? -2.950 -19.163 -25.953 1.00 72.00 128 ASP A O 1
ATOM 1080 N N . VAL A 1 129 ? -3.550 -20.036 -23.968 1.00 65.50 129 VAL A N 1
ATOM 1081 C CA . VAL A 1 129 ? -4.533 -21.006 -24.485 1.00 65.50 129 VAL A CA 1
ATOM 1082 C C . VAL A 1 129 ? -5.713 -20.350 -25.211 1.00 65.50 129 VAL A C 1
ATOM 1084 O O . VAL A 1 129 ? -6.476 -21.049 -25.869 1.00 65.50 129 VAL A O 1
ATOM 1087 N N . ASN A 1 130 ? -5.852 -19.021 -25.121 1.00 63.44 130 ASN A N 1
ATOM 1088 C CA . ASN A 1 130 ? -6.912 -18.246 -25.763 1.00 63.44 130 ASN A CA 1
ATOM 1089 C C . ASN A 1 130 ? -6.412 -17.317 -26.882 1.00 63.44 130 ASN A C 1
ATOM 1091 O O . ASN A 1 130 ? -7.182 -16.482 -27.357 1.00 63.44 130 ASN A O 1
ATOM 1095 N N . LYS A 1 131 ? -5.156 -17.443 -27.334 1.00 53.19 131 LYS A N 1
ATOM 1096 C CA . LYS A 1 131 ? -4.739 -16.848 -28.612 1.00 53.19 131 LYS A CA 1
ATOM 1097 C C . LYS A 1 131 ? -5.301 -17.685 -29.765 1.00 53.19 131 LYS A C 1
ATOM 1099 O O . LYS A 1 131 ? -4.625 -18.583 -30.262 1.00 53.19 131 LYS A O 1
ATOM 1104 N N . VAL A 1 132 ? -6.545 -17.391 -30.143 1.00 43.66 132 VAL A N 1
ATOM 1105 C CA . VAL A 1 132 ? -7.116 -17.675 -31.471 1.00 43.66 132 VAL A CA 1
ATOM 1106 C C . VAL A 1 132 ? -6.964 -16.426 -32.324 1.00 43.66 132 VAL A C 1
ATOM 1108 O O . VAL A 1 132 ? -7.256 -15.330 -31.793 1.00 43.66 132 VAL A O 1
#